Protein AF-A0A0R1XA40-F1 (afdb_monomer)

Radius of gyration: 18.4 Å; Cα contacts (8 Å, |Δi|>4): 60; chains: 1; bounding box: 41×27×56 Å

Structure (mmCIF, N/CA/C/O backbone):
data_AF-A0A0R1XA40-F1
#
_entry.id   AF-A0A0R1XA40-F1
#
loop_
_atom_site.group_PDB
_atom_site.id
_atom_site.type_symbol
_atom_site.label_atom_id
_atom_site.label_alt_id
_atom_site.label_comp_id
_atom_site.label_asym_id
_atom_site.label_entity_id
_atom_site.label_seq_id
_atom_site.pdbx_PDB_ins_code
_atom_site.Cartn_x
_atom_site.Cartn_y
_atom_site.Cartn_z
_atom_site.occupancy
_atom_site.B_iso_or_equiv
_atom_site.auth_seq_id
_atom_site.auth_comp_id
_atom_site.auth_asym_id
_atom_site.auth_atom_id
_atom_site.pdbx_PDB_model_num
ATOM 1 N N . MET A 1 1 ? -5.275 15.321 35.656 1.00 57.38 1 MET A N 1
ATOM 2 C CA . MET A 1 1 ? -5.232 15.036 34.206 1.00 57.38 1 MET A CA 1
ATOM 3 C C . MET A 1 1 ? -5.981 13.743 33.961 1.00 57.38 1 MET A C 1
ATOM 5 O O . MET A 1 1 ? -5.634 12.737 34.569 1.00 57.38 1 MET A O 1
ATOM 9 N N . THR A 1 2 ? -7.034 13.770 33.151 1.00 65.38 2 THR A N 1
ATOM 10 C CA . THR A 1 2 ? -7.761 12.564 32.736 1.00 65.38 2 THR A CA 1
ATOM 11 C C . THR A 1 2 ? -6.839 11.703 31.876 1.00 65.38 2 THR A C 1
ATOM 13 O O . THR A 1 2 ? -6.142 12.213 31.002 1.00 65.38 2 THR A O 1
ATOM 16 N N . ASN A 1 3 ? -6.787 10.401 32.148 1.00 91.50 3 ASN A N 1
ATOM 17 C CA . ASN A 1 3 ? -5.986 9.472 31.359 1.00 91.50 3 ASN A CA 1
ATOM 18 C C . ASN A 1 3 ? -6.720 9.216 30.032 1.00 91.50 3 ASN A C 1
ATOM 20 O O . ASN A 1 3 ? -7.709 8.487 30.019 1.00 91.50 3 ASN A O 1
ATOM 24 N N . ALA A 1 4 ? -6.248 9.829 28.943 1.00 95.56 4 ALA A N 1
ATOM 25 C CA . ALA A 1 4 ? -6.890 9.765 27.627 1.00 95.56 4 ALA A CA 1
ATOM 26 C C . ALA A 1 4 ? -7.118 8.325 27.130 1.00 95.56 4 ALA A C 1
ATOM 28 O O . ALA A 1 4 ? -8.125 8.060 26.480 1.00 95.56 4 ALA A O 1
ATOM 29 N N . ILE A 1 5 ? -6.239 7.383 27.494 1.00 95.88 5 ILE A N 1
ATOM 30 C CA . ILE A 1 5 ? -6.398 5.962 27.151 1.00 95.88 5 ILE A CA 1
ATOM 31 C C . ILE A 1 5 ? -7.603 5.370 27.883 1.00 95.88 5 ILE A C 1
ATOM 33 O O . ILE A 1 5 ? -8.429 4.719 27.255 1.00 95.88 5 ILE A O 1
ATOM 37 N N . LYS A 1 6 ? -7.752 5.640 29.187 1.00 96.19 6 LYS A N 1
ATOM 38 C CA . LYS A 1 6 ? -8.918 5.169 29.955 1.00 96.19 6 LYS A CA 1
ATOM 39 C C . LYS A 1 6 ? -10.223 5.754 29.416 1.00 96.19 6 LYS A C 1
ATOM 41 O O . LYS A 1 6 ? -11.216 5.043 29.334 1.00 96.19 6 LYS A O 1
ATOM 46 N N . THR A 1 7 ? -10.215 7.028 29.017 1.00 96.50 7 THR A N 1
ATOM 47 C CA . THR A 1 7 ? -11.375 7.662 28.375 1.00 96.50 7 THR A CA 1
ATOM 48 C C . THR A 1 7 ? -11.729 6.972 27.056 1.00 96.50 7 THR A C 1
ATOM 50 O O . THR A 1 7 ? -12.888 6.629 26.853 1.00 96.50 7 THR A O 1
ATOM 53 N N . ALA A 1 8 ? -10.744 6.704 26.193 1.00 95.75 8 ALA A N 1
ATOM 54 C CA . ALA A 1 8 ? -10.973 6.003 24.931 1.00 95.75 8 ALA A CA 1
ATOM 55 C C . ALA A 1 8 ? -11.480 4.567 25.143 1.00 95.75 8 ALA A C 1
ATOM 57 O O . ALA A 1 8 ? -12.388 4.137 24.444 1.00 95.75 8 ALA A O 1
ATOM 58 N N . GLN A 1 9 ? -10.944 3.842 26.131 1.00 95.88 9 GLN A N 1
ATOM 59 C CA . GLN A 1 9 ? -11.417 2.501 26.489 1.00 95.88 9 GLN A CA 1
ATOM 60 C C . GLN A 1 9 ? -12.886 2.507 26.913 1.00 95.88 9 GLN A C 1
ATOM 62 O O . GLN A 1 9 ? -13.638 1.646 26.473 1.00 95.88 9 GLN A O 1
ATOM 67 N N . GLN A 1 10 ? -13.300 3.487 27.720 1.00 97.06 10 GLN A N 1
ATOM 68 C CA . GLN A 1 10 ? -14.698 3.618 28.123 1.00 97.06 10 GLN A CA 1
ATOM 69 C C . GLN A 1 10 ? -15.598 3.916 26.917 1.00 97.06 10 GLN A C 1
ATOM 71 O O . GLN A 1 10 ? -16.624 3.271 26.745 1.00 97.06 10 GLN A O 1
ATOM 76 N N . TRP A 1 11 ? -15.187 4.833 26.034 1.00 96.81 11 TRP A N 1
ATOM 77 C CA . TRP A 1 11 ? -15.937 5.136 24.808 1.00 96.81 11 TRP A CA 1
ATOM 78 C C . TRP A 1 11 ? -16.059 3.932 23.871 1.00 96.81 11 TRP A C 1
ATOM 80 O O . TRP A 1 11 ? -17.108 3.740 23.268 1.00 96.81 11 TRP A O 1
ATOM 90 N N . LEU A 1 12 ? -15.010 3.112 23.764 1.00 95.50 12 LEU A N 1
ATOM 91 C CA . LEU A 1 12 ? -15.036 1.863 22.998 1.00 95.50 12 LEU A CA 1
ATOM 92 C C . LEU A 1 12 ? -15.869 0.764 23.672 1.00 95.50 12 LEU A C 1
ATOM 94 O O . LEU A 1 12 ? -16.326 -0.145 22.997 1.00 95.50 12 LEU A O 1
ATOM 98 N N . HIS A 1 13 ? -16.045 0.794 24.989 1.00 96.75 13 HIS A N 1
ATOM 99 C CA . HIS A 1 13 ? -16.882 -0.181 25.683 1.00 96.75 13 HIS A CA 1
ATOM 100 C C . HIS A 1 13 ? -18.373 0.172 25.579 1.00 96.75 13 HIS A C 1
ATOM 102 O O . HIS A 1 13 ? -19.201 -0.714 25.394 1.00 96.75 13 HIS A O 1
ATOM 108 N N . ASP A 1 14 ? -18.707 1.459 25.693 1.00 97.88 14 ASP A N 1
ATOM 109 C CA . ASP A 1 14 ? -20.094 1.918 25.843 1.00 97.88 14 ASP A CA 1
ATOM 110 C C . ASP A 1 14 ? -20.804 2.222 24.515 1.00 97.88 14 ASP A C 1
ATOM 112 O O . ASP A 1 14 ? -22.004 2.488 24.512 1.00 97.88 14 ASP A O 1
ATOM 116 N N . ALA A 1 15 ? -20.085 2.251 23.393 1.00 97.81 15 ALA A N 1
ATOM 117 C CA . ALA A 1 15 ? -20.671 2.595 22.104 1.00 97.81 15 ALA A CA 1
ATOM 118 C C . ALA A 1 15 ? -21.527 1.456 21.529 1.00 97.81 15 ALA A C 1
ATOM 120 O O . ALA A 1 15 ? -21.085 0.312 21.444 1.00 97.81 15 ALA A O 1
ATOM 121 N N . ASP A 1 16 ? -22.711 1.802 21.021 1.00 98.12 16 ASP A N 1
ATOM 122 C CA . ASP A 1 16 ? -23.593 0.857 20.322 1.00 98.12 16 ASP A CA 1
ATOM 123 C C . ASP A 1 16 ? -23.029 0.418 18.956 1.00 98.12 16 ASP A C 1
ATOM 125 O O . ASP A 1 16 ? -23.336 -0.667 18.461 1.00 98.12 16 ASP A O 1
ATOM 129 N N . ALA A 1 17 ? -22.227 1.279 18.317 1.00 96.50 17 ALA A N 1
ATOM 130 C CA . ALA A 1 17 ? -21.602 1.032 17.020 1.00 96.50 17 ALA A CA 1
ATOM 131 C C . ALA A 1 17 ? -20.382 1.941 16.787 1.00 96.50 17 ALA A C 1
ATOM 133 O O . ALA A 1 17 ? -20.277 3.027 17.361 1.00 96.50 17 ALA A O 1
ATOM 134 N N . PHE A 1 18 ? -19.501 1.533 15.865 1.00 93.75 18 PHE A N 1
ATOM 135 C CA . PHE A 1 18 ? -18.323 2.305 15.455 1.00 93.75 18 PHE A CA 1
ATOM 136 C C . PHE A 1 18 ? -18.357 2.670 13.971 1.00 93.75 18 PHE A C 1
ATOM 138 O O . PHE A 1 18 ? -18.589 1.818 13.116 1.00 93.75 18 PHE A O 1
ATOM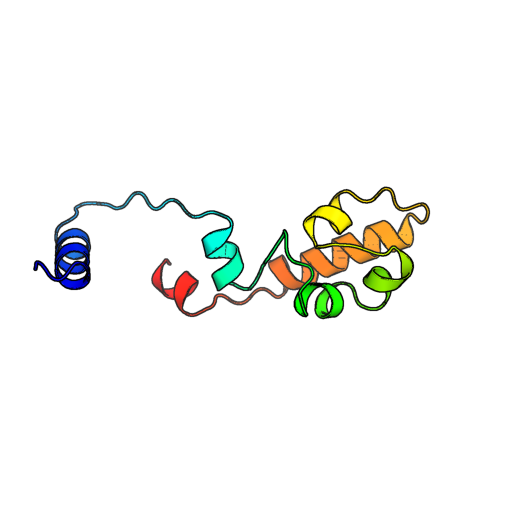 145 N N . LEU A 1 19 ? -18.028 3.928 13.664 1.00 94.88 19 LEU A N 1
ATOM 146 C CA . LEU A 1 19 ? -17.609 4.359 12.331 1.00 94.88 19 LEU A CA 1
ATOM 147 C C . LEU A 1 19 ? -16.106 4.632 12.371 1.00 94.88 19 LEU A C 1
ATOM 149 O O . LEU A 1 19 ? -15.667 5.645 12.914 1.00 94.88 19 LEU A O 1
ATOM 153 N N . ILE A 1 20 ? -15.320 3.722 11.802 1.00 91.81 20 ILE A N 1
ATOM 154 C CA . ILE A 1 20 ? -13.860 3.822 11.790 1.00 91.81 20 ILE A CA 1
ATOM 155 C C . ILE A 1 20 ? -13.413 4.314 10.417 1.00 91.81 20 ILE A C 1
ATOM 157 O O . ILE A 1 20 ? -13.738 3.715 9.393 1.00 91.81 20 ILE A O 1
ATOM 161 N N . THR A 1 21 ? -12.650 5.406 10.391 1.00 93.81 21 THR A N 1
ATOM 162 C CA . THR A 1 21 ? -12.010 5.905 9.174 1.00 93.81 21 THR A CA 1
ATOM 163 C C . THR A 1 21 ? -10.534 5.519 9.192 1.00 93.81 21 THR A C 1
ATOM 165 O O . THR A 1 21 ? -9.788 5.862 10.108 1.00 93.81 21 THR A O 1
ATOM 168 N N . ALA A 1 22 ? -10.103 4.776 8.176 1.00 92.50 22 ALA A N 1
ATOM 169 C CA . ALA A 1 22 ? -8.710 4.394 7.984 1.00 92.50 22 ALA A CA 1
ATOM 170 C C . ALA A 1 22 ? -8.182 5.043 6.702 1.00 92.50 22 ALA A C 1
ATOM 172 O O . ALA A 1 22 ? -8.880 5.136 5.694 1.00 92.50 22 ALA A O 1
ATOM 173 N N . SER A 1 23 ? -6.944 5.522 6.747 1.00 93.06 23 SER A N 1
ATOM 174 C CA . SER A 1 23 ? -6.279 6.167 5.613 1.00 93.06 23 SER A CA 1
ATOM 175 C C . SER A 1 23 ? -4.807 5.752 5.587 1.00 93.06 23 SER A C 1
ATOM 177 O O . SER A 1 23 ? -4.420 4.780 6.233 1.00 93.06 23 SER A O 1
ATOM 179 N N . ASN A 1 24 ? -3.959 6.489 4.876 1.00 92.69 24 ASN A N 1
ATOM 180 C CA . ASN A 1 24 ? -2.564 6.121 4.648 1.00 92.69 24 ASN A CA 1
ATOM 181 C C . ASN A 1 24 ? -1.755 5.892 5.942 1.00 92.69 24 ASN A C 1
ATOM 183 O O . ASN A 1 24 ? -0.842 5.079 5.944 1.00 92.69 24 ASN A O 1
ATOM 187 N N . GLY A 1 25 ? -2.102 6.545 7.058 1.00 94.00 25 GLY A N 1
ATOM 188 C CA . GLY A 1 25 ? -1.478 6.254 8.357 1.00 94.00 25 GLY A CA 1
ATOM 189 C C . GLY A 1 25 ? -1.660 4.795 8.803 1.00 94.00 25 GLY A C 1
ATOM 190 O O . GLY A 1 25 ? -0.721 4.189 9.307 1.00 94.00 25 GLY A O 1
ATOM 1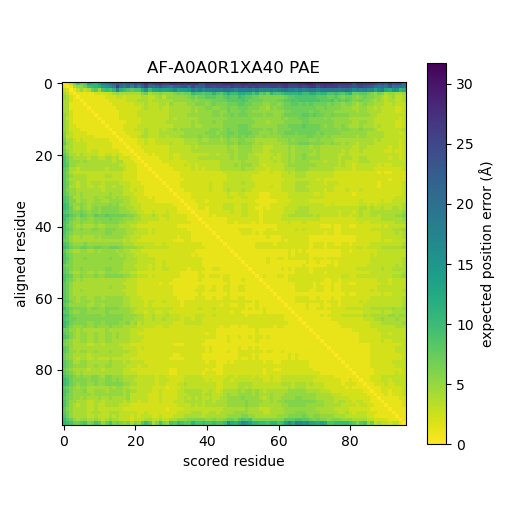91 N N . PHE A 1 26 ? -2.832 4.214 8.536 1.00 94.94 26 PHE A N 1
ATOM 192 C CA . PHE A 1 26 ? -3.123 2.806 8.808 1.00 94.94 26 PHE A CA 1
ATOM 193 C C . PHE A 1 26 ? -2.426 1.879 7.802 1.00 94.94 26 PHE A C 1
ATOM 195 O O . PHE A 1 26 ? -1.860 0.853 8.167 1.00 94.94 26 PHE A O 1
ATOM 202 N N . SER A 1 27 ? -2.375 2.272 6.526 1.00 94.31 27 SER A N 1
ATOM 203 C CA . SER A 1 27 ? -1.572 1.556 5.528 1.00 94.31 27 SER A CA 1
ATOM 204 C C . SER A 1 27 ? -0.095 1.498 5.928 1.00 94.31 27 SER A C 1
ATOM 206 O O . SER A 1 27 ? 0.524 0.448 5.797 1.00 94.31 27 SER A O 1
ATOM 208 N N . ILE A 1 28 ? 0.459 2.581 6.486 1.00 95.31 28 ILE A N 1
ATOM 209 C CA . ILE A 1 28 ? 1.847 2.631 6.967 1.00 95.31 28 ILE A CA 1
ATOM 210 C C . ILE A 1 28 ? 2.070 1.666 8.135 1.00 95.31 28 ILE A C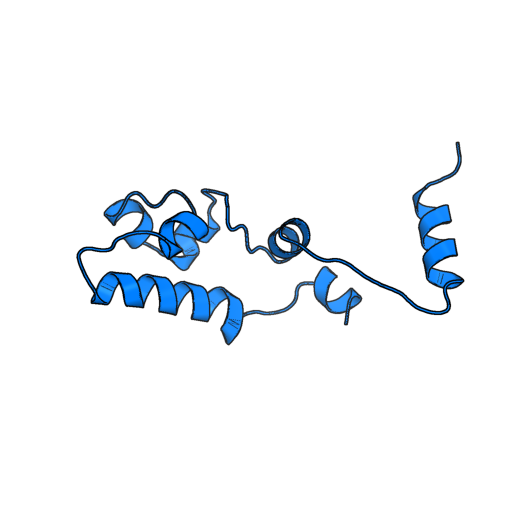 1
ATOM 212 O O . ILE A 1 28 ? 3.111 1.009 8.158 1.00 95.31 28 ILE A O 1
ATOM 216 N N . SER A 1 29 ? 1.121 1.528 9.069 1.00 93.94 29 SER A N 1
ATOM 217 C CA . SER A 1 29 ? 1.231 0.524 10.141 1.00 93.94 29 SER A CA 1
ATOM 218 C C . SER A 1 29 ? 1.168 -0.914 9.622 1.00 93.94 29 SER A C 1
ATOM 220 O O . SER A 1 29 ? 1.851 -1.776 10.162 1.00 93.94 29 SER A O 1
ATOM 222 N N . GLU A 1 30 ? 0.467 -1.149 8.511 1.00 93.81 30 GLU A N 1
ATOM 223 C CA . GLU A 1 30 ? 0.501 -2.414 7.756 1.00 93.81 30 GLU A CA 1
ATOM 224 C C . GLU A 1 30 ? 1.723 -2.500 6.810 1.00 93.81 30 GLU A C 1
ATOM 226 O O . GLU A 1 30 ? 1.913 -3.440 6.035 1.00 93.81 30 GLU A O 1
ATOM 231 N N . GLY A 1 31 ? 2.603 -1.499 6.869 1.00 92.94 31 GLY A N 1
ATOM 232 C CA . GLY A 1 31 ? 3.846 -1.426 6.126 1.00 92.94 31 GLY A CA 1
ATOM 233 C C . GLY A 1 31 ? 3.686 -1.127 4.631 1.00 92.94 31 GLY A C 1
ATOM 234 O O . GLY A 1 31 ? 4.575 -1.468 3.851 1.00 92.94 31 GLY A O 1
ATOM 235 N N . LEU A 1 32 ? 2.590 -0.514 4.206 1.00 95.25 32 LEU A N 1
ATOM 236 C CA . LEU A 1 32 ? 2.449 0.125 2.901 1.00 95.25 32 LEU A CA 1
ATOM 237 C C . LEU A 1 32 ? 2.632 1.637 3.064 1.00 95.25 32 LEU A C 1
ATOM 239 O O . LEU A 1 32 ? 1.722 2.339 3.498 1.00 95.25 32 LEU A O 1
ATOM 243 N N . ASN A 1 33 ? 3.806 2.149 2.687 1.00 96.06 33 ASN A N 1
ATOM 244 C CA . ASN A 1 33 ? 4.065 3.584 2.657 1.00 96.06 33 ASN A CA 1
ATOM 245 C C . ASN A 1 33 ? 4.153 4.084 1.213 1.00 96.06 33 ASN A C 1
ATOM 247 O O . ASN A 1 33 ? 5.153 3.896 0.526 1.00 96.06 33 ASN A O 1
ATOM 251 N N . LEU A 1 34 ? 3.091 4.741 0.752 1.00 96.31 34 LEU A N 1
ATOM 252 C CA . LEU A 1 34 ? 2.997 5.211 -0.630 1.00 96.31 34 LEU A CA 1
ATOM 253 C C . LEU A 1 34 ? 3.952 6.369 -0.954 1.00 96.31 34 LEU A C 1
ATOM 255 O O . LEU A 1 34 ? 4.310 6.551 -2.118 1.00 96.31 34 LEU A O 1
ATOM 259 N N . PHE A 1 35 ? 4.365 7.140 0.054 1.00 96.19 35 PHE A N 1
ATOM 260 C CA . PHE A 1 35 ? 5.041 8.427 -0.133 1.00 96.19 35 PHE A CA 1
ATOM 261 C C . PHE A 1 35 ? 6.526 8.408 0.242 1.00 96.19 35 PHE A C 1
ATOM 263 O O . PHE A 1 35 ? 7.255 9.325 -0.140 1.00 96.19 35 PHE A O 1
ATOM 270 N N . ALA A 1 36 ? 6.993 7.387 0.963 1.00 96.31 36 ALA A N 1
ATOM 271 C CA . ALA A 1 36 ? 8.381 7.306 1.401 1.00 96.31 36 ALA A CA 1
ATOM 272 C C . ALA A 1 36 ? 9.292 6.601 0.389 1.00 96.31 36 ALA A C 1
ATOM 274 O O . ALA A 1 36 ? 8.920 5.603 -0.228 1.00 96.31 36 ALA A O 1
ATOM 275 N N . SER A 1 37 ? 10.526 7.099 0.296 1.00 96.44 37 SER A N 1
ATOM 276 C CA . SER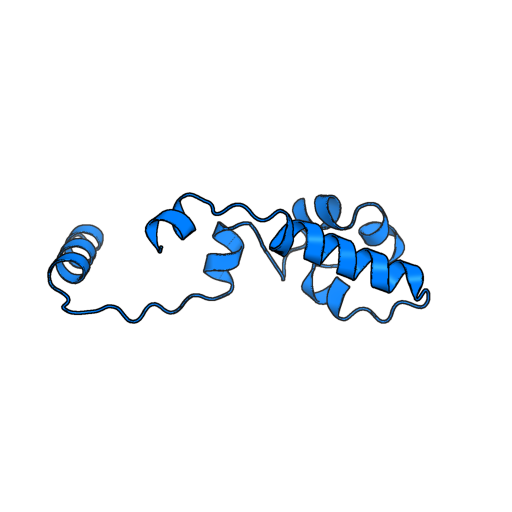 A 1 37 ? 11.658 6.347 -0.246 1.00 96.44 37 SER A CA 1
ATOM 277 C C . SER A 1 37 ? 12.240 5.487 0.872 1.00 96.44 37 SER A C 1
ATOM 279 O O . SER A 1 37 ? 13.210 5.861 1.531 1.00 96.44 37 SER A O 1
ATOM 281 N N . ASP A 1 38 ? 11.559 4.390 1.190 1.00 94.56 38 ASP A N 1
ATOM 282 C CA . ASP A 1 38 ? 11.951 3.500 2.277 1.00 94.56 38 ASP A CA 1
ATOM 283 C C . ASP A 1 38 ? 12.573 2.197 1.758 1.00 94.56 38 ASP A C 1
ATOM 285 O O . ASP A 1 38 ? 12.656 1.922 0.559 1.00 94.56 38 ASP A O 1
ATOM 289 N N . ARG A 1 39 ? 13.020 1.352 2.690 1.00 95.31 39 ARG A N 1
ATOM 290 C CA . ARG A 1 39 ? 13.580 0.042 2.347 1.00 95.31 39 ARG A CA 1
ATOM 291 C C . ARG A 1 39 ? 12.580 -0.831 1.581 1.00 95.31 39 ARG A C 1
ATOM 293 O O . ARG A 1 39 ? 13.008 -1.619 0.737 1.00 95.31 39 ARG A O 1
ATOM 300 N N . LYS A 1 40 ? 11.274 -0.702 1.854 1.00 95.06 40 LYS A N 1
ATOM 301 C CA . LYS A 1 40 ? 10.247 -1.513 1.195 1.00 95.06 40 LYS A CA 1
ATOM 302 C C . LYS A 1 40 ? 10.122 -1.175 -0.282 1.00 95.06 40 LYS A C 1
ATOM 304 O O . LYS A 1 40 ? 9.923 -2.100 -1.0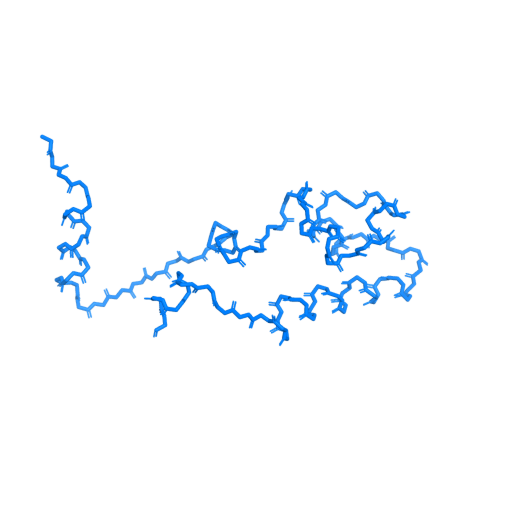63 1.00 95.06 40 LYS A O 1
ATOM 309 N N . LEU A 1 41 ? 10.337 0.077 -0.689 1.00 97.38 41 LEU A N 1
ATOM 310 C CA . LEU A 1 41 ? 10.396 0.445 -2.106 1.00 97.38 41 LEU A CA 1
ATOM 311 C C . LEU A 1 41 ? 11.381 -0.449 -2.880 1.00 97.38 41 LEU A C 1
ATOM 313 O O . LEU A 1 41 ? 11.006 -1.080 -3.870 1.00 97.38 41 LEU A O 1
ATOM 317 N N . THR A 1 42 ? 12.618 -0.565 -2.391 1.00 96.75 42 THR A N 1
ATOM 318 C CA . THR A 1 42 ? 13.653 -1.411 -3.007 1.00 96.75 42 THR A CA 1
ATOM 319 C C . THR A 1 42 ? 13.373 -2.899 -2.820 1.00 96.75 42 THR A C 1
ATOM 321 O O . THR A 1 42 ? 13.643 -3.679 -3.729 1.00 96.75 42 THR A O 1
ATOM 324 N N . THR A 1 43 ? 12.789 -3.321 -1.694 1.00 96.62 43 THR A N 1
ATOM 325 C CA . THR A 1 43 ? 12.362 -4.720 -1.506 1.00 96.62 43 THR A CA 1
ATOM 326 C C . THR A 1 43 ? 11.321 -5.143 -2.543 1.00 96.62 43 THR A C 1
ATOM 328 O O . THR A 1 43 ? 11.427 -6.232 -3.099 1.00 96.62 43 THR A O 1
ATOM 331 N N . VAL A 1 44 ? 10.344 -4.283 -2.836 1.00 97.69 44 VAL A N 1
ATOM 332 C CA . VAL A 1 44 ? 9.241 -4.591 -3.753 1.00 97.69 44 VAL A CA 1
ATOM 333 C C . VAL A 1 44 ? 9.675 -4.447 -5.208 1.00 97.69 44 VAL A C 1
ATOM 335 O O . VAL A 1 44 ? 9.422 -5.328 -6.026 1.00 97.69 44 VAL A O 1
ATOM 338 N N . LEU A 1 45 ? 10.339 -3.345 -5.562 1.00 98.12 45 LEU A N 1
ATOM 339 C CA . LEU A 1 45 ? 10.633 -3.014 -6.960 1.00 98.12 45 LEU A CA 1
ATOM 340 C C . LEU A 1 45 ? 12.034 -3.440 -7.414 1.00 98.12 45 LEU A C 1
ATOM 342 O O . LEU A 1 45 ? 12.273 -3.544 -8.621 1.00 98.12 45 LEU A O 1
ATOM 346 N N . GLY A 1 46 ? 12.939 -3.761 -6.491 1.00 97.88 46 GLY A N 1
ATOM 347 C CA . GLY A 1 46 ? 14.298 -4.207 -6.789 1.00 97.88 46 GLY A CA 1
ATOM 348 C C . GLY A 1 46 ? 15.074 -3.198 -7.636 1.00 97.88 46 GLY A C 1
ATOM 349 O O . GLY A 1 46 ? 15.007 -1.989 -7.424 1.00 97.88 46 GLY A O 1
ATOM 350 N N . ASN A 1 47 ? 15.773 -3.700 -8.654 1.00 97.88 47 ASN A N 1
ATOM 351 C CA . ASN A 1 47 ? 16.595 -2.893 -9.559 1.00 97.88 47 ASN A CA 1
ATOM 352 C C . ASN A 1 47 ? 15.818 -1.847 -10.384 1.00 97.88 47 ASN A C 1
ATOM 354 O O . ASN A 1 47 ? 16.433 -0.979 -10.998 1.00 97.88 47 ASN A O 1
ATOM 358 N N . LEU A 1 48 ? 14.480 -1.907 -10.415 1.00 98.25 48 LEU A N 1
ATOM 359 C CA . LEU A 1 48 ? 13.658 -0.908 -11.104 1.00 98.25 48 LEU A CA 1
ATOM 360 C C . LEU A 1 48 ? 13.696 0.453 -10.395 1.00 98.25 48 LEU A C 1
ATOM 362 O O . LEU A 1 48 ? 13.491 1.469 -11.056 1.00 98.25 48 LEU A O 1
ATOM 366 N N . VAL A 1 49 ? 13.984 0.481 -9.086 1.00 98.25 49 VAL A N 1
ATOM 367 C CA . VAL A 1 49 ? 14.109 1.729 -8.318 1.00 98.25 49 VAL 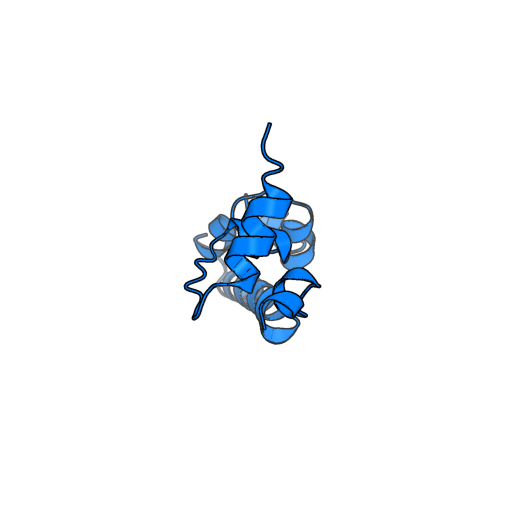A CA 1
ATOM 368 C C . VAL A 1 49 ? 15.264 2.565 -8.848 1.00 98.25 49 VAL A C 1
ATOM 370 O O . VAL A 1 49 ? 15.055 3.707 -9.241 1.00 98.25 49 VAL A O 1
ATOM 373 N N . GLU A 1 50 ? 16.458 1.979 -8.928 1.00 97.88 50 GLU A N 1
ATOM 374 C CA . GLU A 1 50 ? 17.658 2.658 -9.422 1.00 97.88 50 GLU A CA 1
ATOM 375 C C . GLU A 1 50 ? 17.553 2.961 -10.921 1.00 97.88 50 GLU A C 1
ATOM 377 O O . GLU A 1 50 ? 17.812 4.085 -11.344 1.00 97.88 50 GLU A O 1
ATOM 382 N N . LYS A 1 51 ? 17.070 1.997 -11.722 1.00 98.38 51 LYS A N 1
ATOM 383 C CA . LYS A 1 51 ? 16.939 2.142 -13.182 1.00 98.38 51 LYS A CA 1
ATOM 384 C C . LYS A 1 51 ? 16.128 3.372 -13.603 1.00 98.38 51 LYS A C 1
ATOM 386 O O . LYS A 1 51 ? 16.440 3.985 -14.620 1.00 98.38 51 LYS A O 1
ATOM 391 N N . TYR A 1 52 ? 15.071 3.693 -12.859 1.00 98.25 52 TYR A N 1
ATOM 392 C CA . TYR A 1 52 ? 14.156 4.793 -13.178 1.00 98.25 52 TYR A CA 1
ATOM 393 C C . TYR A 1 52 ? 14.204 5.939 -12.163 1.00 98.25 52 TYR A C 1
ATOM 395 O O . TYR A 1 52 ? 13.405 6.868 -12.272 1.00 98.25 52 TYR A O 1
ATOM 403 N N . ASN A 1 53 ? 15.126 5.882 -11.195 1.00 97.56 53 ASN A N 1
ATOM 404 C CA . ASN A 1 53 ? 15.226 6.818 -10.075 1.00 97.56 53 ASN A CA 1
ATOM 405 C C . ASN A 1 53 ? 13.866 7.045 -9.377 1.00 97.56 53 ASN A C 1
ATOM 407 O O . ASN A 1 53 ? 13.408 8.177 -9.209 1.00 97.56 53 ASN A O 1
ATOM 411 N N . LEU A 1 54 ? 13.174 5.948 -9.044 1.00 98.19 54 LEU A N 1
ATOM 412 C CA . LEU A 1 54 ? 11.815 5.992 -8.498 1.00 98.19 54 LEU A CA 1
ATOM 413 C C . LEU A 1 54 ? 11.836 6.535 -7.059 1.00 98.19 54 LEU A C 1
ATOM 415 O O . LEU A 1 54 ? 12.518 5.956 -6.216 1.00 98.19 54 LEU A O 1
ATOM 419 N N . PRO A 1 55 ? 11.076 7.601 -6.743 1.00 96.94 55 PRO A N 1
ATOM 420 C CA . PRO A 1 55 ? 11.174 8.262 -5.442 1.00 96.94 55 PRO A CA 1
ATOM 421 C C . PRO A 1 55 ? 10.354 7.584 -4.334 1.00 96.94 55 PRO A C 1
ATOM 423 O O . PRO A 1 55 ? 10.665 7.755 -3.163 1.00 96.94 55 PRO A O 1
ATOM 426 N N . ASN A 1 56 ? 9.281 6.868 -4.681 1.00 98.06 56 ASN A N 1
ATOM 427 C CA . ASN A 1 56 ? 8.379 6.140 -3.777 1.00 98.06 56 ASN A CA 1
ATOM 428 C C . ASN A 1 56 ? 7.395 5.291 -4.607 1.00 98.06 56 ASN A C 1
ATOM 430 O O . ASN A 1 56 ? 7.417 5.331 -5.843 1.00 98.06 56 ASN A O 1
ATOM 434 N N . LEU A 1 57 ? 6.528 4.516 -3.945 1.00 97.69 57 LEU A N 1
ATOM 435 C CA . LEU A 1 57 ? 5.558 3.649 -4.625 1.00 97.69 57 LEU A CA 1
ATOM 436 C C . LEU A 1 57 ? 4.532 4.447 -5.440 1.00 97.69 57 LEU A C 1
ATOM 438 O O . LEU A 1 57 ? 4.204 4.048 -6.556 1.00 97.69 57 LEU A O 1
ATOM 442 N N . LEU A 1 58 ? 4.056 5.589 -4.932 1.00 97.31 58 LEU A N 1
ATOM 443 C CA . LEU A 1 58 ? 3.116 6.434 -5.672 1.00 97.31 58 LEU A CA 1
ATOM 444 C C . LEU A 1 58 ? 3.750 7.003 -6.949 1.00 97.31 58 LEU A C 1
ATOM 446 O O . LEU A 1 58 ? 3.118 7.025 -8.005 1.00 97.31 58 LEU A O 1
ATOM 450 N N . GLY A 1 59 ? 5.009 7.427 -6.869 1.00 97.94 59 GLY A N 1
ATOM 451 C CA . GLY A 1 59 ? 5.798 7.884 -8.004 1.00 97.94 59 GLY A CA 1
ATOM 452 C C . GLY A 1 59 ? 6.022 6.767 -9.016 1.00 97.94 59 GLY A C 1
ATOM 453 O O . GLY A 1 59 ? 5.842 6.993 -10.206 1.00 97.94 59 GLY A O 1
ATOM 454 N N . ALA A 1 60 ? 6.320 5.549 -8.556 1.00 98.12 60 ALA A N 1
ATOM 455 C CA . ALA A 1 60 ? 6.431 4.375 -9.418 1.00 98.12 60 ALA A CA 1
ATOM 456 C C . ALA A 1 60 ? 5.122 4.070 -10.166 1.00 98.12 60 ALA A C 1
ATOM 458 O O . ALA A 1 60 ? 5.139 3.805 -11.363 1.00 98.12 60 ALA A O 1
ATOM 459 N N . LEU A 1 61 ? 3.968 4.169 -9.502 1.00 97.62 61 LEU A N 1
ATOM 460 C CA . LEU A 1 61 ? 2.670 3.929 -10.141 1.00 97.62 61 LEU A CA 1
ATOM 461 C C . LEU A 1 61 ? 2.344 4.951 -11.245 1.00 97.62 61 LEU A C 1
ATOM 463 O O . LEU A 1 61 ? 1.763 4.578 -12.267 1.00 97.62 61 LEU A O 1
ATOM 467 N N . ASN A 1 62 ? 2.762 6.206 -11.058 1.00 97.56 62 ASN A N 1
ATOM 468 C CA . ASN A 1 62 ? 2.520 7.321 -11.981 1.00 97.56 62 ASN A CA 1
ATOM 469 C C . ASN A 1 62 ? 3.663 7.568 -12.983 1.00 97.56 62 ASN A C 1
ATOM 471 O O . ASN A 1 62 ? 3.597 8.507 -13.779 1.00 97.56 62 ASN A O 1
ATOM 475 N N . TYR A 1 63 ? 4.726 6.763 -12.954 1.00 98.25 63 TYR A N 1
ATOM 476 C CA . TYR A 1 63 ? 5.878 6.971 -13.822 1.00 98.25 63 TYR A CA 1
ATOM 477 C C . TYR A 1 63 ? 5.555 6.605 -15.281 1.00 98.25 63 TYR A C 1
ATOM 479 O O . TYR A 1 63 ? 4.961 5.567 -15.584 1.00 98.25 63 TYR A O 1
ATOM 487 N N . HIS A 1 64 ? 6.003 7.447 -16.213 1.00 97.94 64 HIS A N 1
ATOM 488 C CA . HIS A 1 64 ? 5.841 7.232 -17.651 1.00 97.94 64 HIS A CA 1
ATOM 489 C C . HIS A 1 64 ? 6.951 6.316 -18.178 1.00 97.94 64 HIS A C 1
ATOM 491 O O . HIS A 1 64 ? 7.949 6.768 -18.737 1.00 97.94 64 HIS A O 1
ATOM 497 N N . TYR A 1 65 ? 6.799 5.008 -17.968 1.00 98.25 65 TYR A N 1
ATOM 498 C CA . TYR A 1 65 ? 7.810 4.033 -18.373 1.00 98.25 65 TYR A CA 1
ATOM 499 C C . TYR A 1 65 ? 7.962 3.965 -19.902 1.00 98.25 65 TYR A C 1
ATOM 501 O O . TYR A 1 65 ? 6.987 3.654 -20.590 1.00 98.25 65 TYR A O 1
ATOM 509 N N . PRO A 1 66 ? 9.182 4.141 -20.446 1.00 97.88 66 PRO A N 1
ATOM 510 C CA . PRO A 1 66 ? 9.433 3.966 -21.878 1.00 97.88 66 PRO A CA 1
ATOM 511 C C . PRO A 1 66 ? 9.366 2.492 -22.305 1.00 97.88 66 PRO A C 1
ATOM 513 O O . PRO A 1 66 ? 9.150 2.186 -23.473 1.00 97.88 66 PRO A O 1
ATOM 516 N N . ASN A 1 67 ? 9.552 1.564 -21.361 1.00 98.31 67 ASN A N 1
ATOM 517 C CA . ASN A 1 67 ? 9.461 0.130 -21.591 1.00 98.31 67 ASN A CA 1
ATOM 518 C C . ASN A 1 67 ? 8.175 -0.423 -20.953 1.00 98.31 67 ASN A C 1
ATOM 520 O O . ASN A 1 67 ? 8.004 -0.385 -19.734 1.00 98.31 67 ASN A O 1
ATOM 524 N N . VAL A 1 68 ? 7.285 -0.968 -21.786 1.00 98.19 68 VAL A N 1
ATOM 525 C CA . VAL A 1 68 ? 5.982 -1.507 -21.355 1.00 98.19 68 VAL A CA 1
ATOM 526 C C . VAL A 1 68 ? 6.132 -2.723 -20.439 1.00 98.19 68 VAL A C 1
ATOM 528 O O . VAL A 1 68 ? 5.357 -2.877 -19.497 1.00 98.19 68 VAL A O 1
ATOM 531 N N . LEU A 1 69 ? 7.135 -3.572 -20.670 1.00 98.50 69 LEU A N 1
ATOM 532 C CA . LEU A 1 69 ? 7.386 -4.728 -19.814 1.00 98.50 69 LEU A CA 1
ATOM 533 C C . LEU A 1 69 ? 7.802 -4.286 -18.407 1.00 98.50 69 LEU A C 1
ATOM 535 O O . LEU A 1 69 ? 7.303 -4.832 -17.428 1.00 98.50 69 LEU A O 1
ATOM 539 N N . ASP A 1 70 ? 8.657 -3.272 -18.281 1.00 98.62 70 ASP A N 1
ATOM 540 C CA . ASP A 1 70 ? 9.058 -2.764 -16.966 1.00 98.62 70 ASP A CA 1
ATOM 541 C C . ASP A 1 70 ? 7.899 -2.089 -16.223 1.00 98.62 70 ASP A C 1
ATOM 543 O O . ASP A 1 70 ? 7.754 -2.318 -15.022 1.00 98.62 70 ASP A O 1
ATOM 547 N N . LYS A 1 71 ? 7.009 -1.372 -16.926 1.00 98.62 71 LYS A N 1
ATOM 548 C CA . LYS A 1 71 ? 5.746 -0.876 -16.348 1.00 98.62 71 LYS A CA 1
ATOM 549 C C . LYS A 1 71 ? 4.944 -2.008 -15.708 1.00 98.62 71 LYS A C 1
ATOM 551 O O . LYS A 1 71 ? 4.567 -1.933 -14.540 1.00 98.62 71 LYS A O 1
ATOM 556 N N . TRP A 1 72 ? 4.715 -3.082 -16.463 1.00 98.62 72 TRP A N 1
ATOM 557 C CA . TRP A 1 72 ? 3.970 -4.235 -15.965 1.00 98.62 72 TRP A CA 1
ATOM 558 C C . TRP A 1 72 ? 4.693 -4.959 -14.834 1.00 98.62 72 TRP A C 1
ATOM 560 O O . TRP A 1 72 ? 4.039 -5.402 -13.896 1.00 98.62 72 TRP A O 1
ATOM 570 N N . ARG A 1 73 ? 6.029 -5.030 -14.856 1.00 98.56 73 ARG A N 1
ATOM 571 C CA . ARG A 1 73 ? 6.811 -5.595 -13.745 1.00 98.56 73 ARG A CA 1
ATOM 572 C C . ARG A 1 73 ? 6.637 -4.792 -12.461 1.00 98.56 73 ARG A C 1
ATOM 574 O O . ARG A 1 73 ? 6.512 -5.405 -11.406 1.00 98.56 73 ARG A O 1
ATOM 581 N N . VAL A 1 74 ? 6.607 -3.460 -12.534 1.00 98.56 74 VAL A N 1
ATOM 582 C CA . VAL A 1 74 ? 6.320 -2.604 -11.370 1.00 98.56 74 VAL A CA 1
ATOM 583 C C . VAL A 1 74 ? 4.931 -2.909 -10.819 1.00 98.56 74 VAL A C 1
ATOM 585 O O . VAL A 1 74 ? 4.799 -3.210 -9.635 1.00 98.56 74 VAL A O 1
ATOM 588 N N . TYR A 1 75 ? 3.908 -2.902 -11.674 1.00 98.44 75 TYR A N 1
ATOM 589 C CA . TYR A 1 75 ? 2.525 -3.126 -11.245 1.00 98.44 75 TYR A CA 1
ATOM 590 C C . TYR A 1 75 ? 2.317 -4.523 -10.665 1.00 98.44 75 TYR A C 1
ATOM 592 O O . TYR A 1 75 ? 1.747 -4.655 -9.585 1.00 98.44 75 TYR A O 1
ATOM 600 N N . ALA A 1 76 ? 2.839 -5.553 -11.334 1.00 98.31 76 ALA A N 1
ATOM 601 C CA . ALA A 1 76 ? 2.753 -6.929 -10.869 1.00 98.31 76 ALA A CA 1
ATOM 602 C C . ALA A 1 76 ? 3.447 -7.111 -9.514 1.00 98.31 76 ALA A C 1
ATOM 604 O O . ALA A 1 76 ? 2.875 -7.730 -8.629 1.00 98.31 76 ALA A O 1
ATOM 605 N N . ARG A 1 77 ? 4.638 -6.531 -9.309 1.00 98.25 77 ARG A N 1
ATOM 606 C CA . ARG A 1 77 ? 5.364 -6.632 -8.030 1.00 98.25 77 ARG A CA 1
ATOM 607 C C . ARG A 1 77 ? 4.637 -5.943 -6.879 1.00 98.25 77 ARG A C 1
ATOM 609 O O . ARG A 1 77 ? 4.582 -6.494 -5.785 1.00 98.25 77 ARG A O 1
ATOM 616 N N . ILE A 1 78 ? 4.066 -4.761 -7.120 1.00 97.81 78 ILE A N 1
ATOM 617 C CA . ILE A 1 78 ? 3.262 -4.052 -6.112 1.00 97.81 78 ILE A 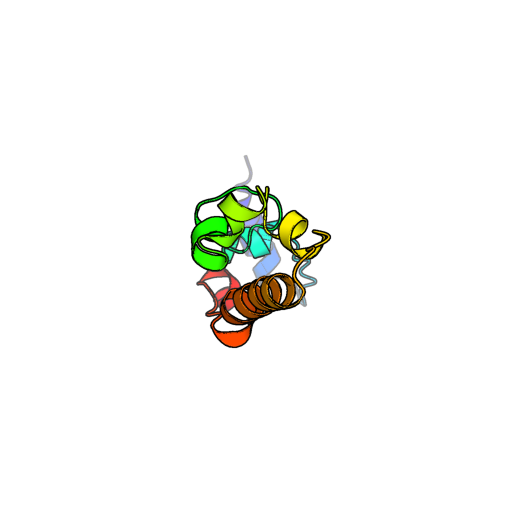CA 1
ATOM 618 C C . ILE A 1 78 ? 2.005 -4.860 -5.779 1.00 97.81 78 ILE A C 1
ATOM 620 O O . ILE A 1 78 ? 1.699 -5.051 -4.603 1.00 97.81 78 ILE A O 1
ATOM 624 N N . ALA A 1 79 ? 1.298 -5.357 -6.798 1.00 97.62 79 ALA A N 1
ATOM 625 C CA . ALA A 1 79 ? 0.100 -6.164 -6.609 1.00 97.62 79 ALA A CA 1
ATOM 626 C C . ALA A 1 79 ? 0.409 -7.456 -5.839 1.00 97.62 79 ALA A C 1
ATOM 628 O O . ALA A 1 79 ? -0.263 -7.760 -4.856 1.00 97.62 79 ALA A O 1
ATOM 629 N N . GLU A 1 80 ? 1.465 -8.165 -6.234 1.00 97.56 80 GLU A N 1
ATOM 630 C CA . GLU A 1 80 ? 1.922 -9.393 -5.588 1.00 97.56 80 GLU A CA 1
ATOM 631 C C . GLU A 1 80 ? 2.235 -9.169 -4.110 1.00 97.56 80 GLU A C 1
ATOM 633 O O . GLU A 1 80 ? 1.749 -9.904 -3.258 1.00 97.56 80 GLU A O 1
ATOM 638 N N . TYR A 1 81 ? 3.002 -8.128 -3.786 1.00 96.88 81 TYR A N 1
ATOM 639 C CA . TYR A 1 81 ? 3.439 -7.892 -2.413 1.00 96.88 81 TYR A CA 1
ATOM 640 C C . TYR A 1 81 ? 2.306 -7.401 -1.501 1.00 96.88 81 TYR A C 1
ATOM 642 O O . TYR A 1 81 ? 2.199 -7.838 -0.360 1.00 96.88 81 TYR A O 1
ATOM 650 N N . TYR A 1 82 ? 1.472 -6.475 -1.983 1.00 96.06 82 TYR A N 1
ATOM 651 C CA . TYR A 1 82 ? 0.499 -5.770 -1.140 1.00 96.06 82 TYR A CA 1
ATOM 652 C C . TYR A 1 82 ? -0.944 -6.264 -1.266 1.00 96.06 82 TYR A C 1
ATOM 654 O O . TYR A 1 82 ? -1.787 -5.813 -0.497 1.00 96.06 82 TYR A O 1
ATOM 662 N N . ASN A 1 83 ? -1.250 -7.162 -2.207 1.00 94.44 83 ASN A N 1
ATOM 663 C CA . ASN A 1 83 ? -2.599 -7.714 -2.370 1.00 94.44 83 ASN A CA 1
ATOM 664 C C . ASN A 1 83 ? -2.579 -9.239 -2.268 1.00 94.44 83 ASN A C 1
ATOM 666 O O . ASN A 1 83 ? -3.256 -9.795 -1.409 1.00 94.44 83 ASN A O 1
ATOM 670 N N . TYR A 1 84 ? -1.793 -9.915 -3.111 1.00 96.06 84 TYR A N 1
ATOM 671 C CA . TYR A 1 84 ? -1.838 -11.380 -3.198 1.00 96.06 84 TYR A CA 1
ATOM 672 C C . TYR A 1 84 ? -1.068 -12.082 -2.071 1.00 96.06 84 TYR A C 1
ATOM 674 O O . TYR A 1 84 ? -1.544 -13.088 -1.557 1.00 96.06 84 TYR A O 1
ATOM 682 N N . ASN A 1 85 ? 0.064 -11.523 -1.631 1.00 95.38 85 ASN A N 1
ATOM 683 C CA . ASN A 1 85 ? 0.851 -12.020 -0.495 1.00 95.38 85 ASN A CA 1
ATOM 684 C C . ASN A 1 85 ? 0.781 -11.089 0.723 1.00 95.38 85 ASN A C 1
ATOM 686 O O . ASN A 1 85 ? 1.732 -10.996 1.503 1.00 95.38 85 ASN A O 1
ATOM 690 N N . TYR A 1 86 ? -0.331 -10.373 0.881 1.00 94.06 86 TYR A N 1
ATOM 691 C CA . TYR A 1 86 ? -0.563 -9.572 2.074 1.00 94.06 86 TYR A CA 1
ATOM 692 C C . TYR A 1 86 ? -1.062 -10.449 3.224 1.00 94.06 86 TYR A C 1
ATOM 694 O O . TYR A 1 86 ? -2.034 -11.191 3.087 1.00 94.06 86 TYR A O 1
ATOM 702 N N . TYR A 1 87 ? -0.414 -10.301 4.377 1.00 93.12 87 TYR A N 1
ATOM 703 C CA . TYR A 1 87 ? -0.839 -10.886 5.641 1.00 93.12 87 TYR A CA 1
ATOM 704 C C . TYR A 1 87 ? -1.129 -9.743 6.618 1.00 93.12 87 TYR A C 1
ATOM 706 O O . TYR A 1 87 ? -0.258 -8.882 6.783 1.00 93.12 87 TYR A O 1
ATOM 714 N N . PRO A 1 88 ? -2.321 -9.711 7.239 1.00 93.69 88 PRO A N 1
ATOM 715 C CA . PRO A 1 88 ? -2.660 -8.709 8.241 1.00 93.69 88 PRO A CA 1
ATOM 716 C C . PRO A 1 88 ? -1.630 -8.672 9.363 1.00 93.69 88 PRO A C 1
ATOM 718 O O . PRO A 1 88 ? -1.190 -9.720 9.839 1.00 93.69 88 PRO A O 1
ATOM 721 N N . ALA A 1 89 ? -1.247 -7.472 9.793 1.00 93.38 89 ALA A N 1
ATOM 722 C CA . ALA A 1 89 ? -0.556 -7.334 11.062 1.00 93.38 89 ALA A CA 1
ATOM 723 C C . ALA A 1 89 ? -1.567 -7.338 12.220 1.00 93.38 89 ALA A C 1
ATOM 725 O O . ALA A 1 89 ? -2.780 -7.231 12.027 1.00 93.38 89 ALA A O 1
ATOM 726 N N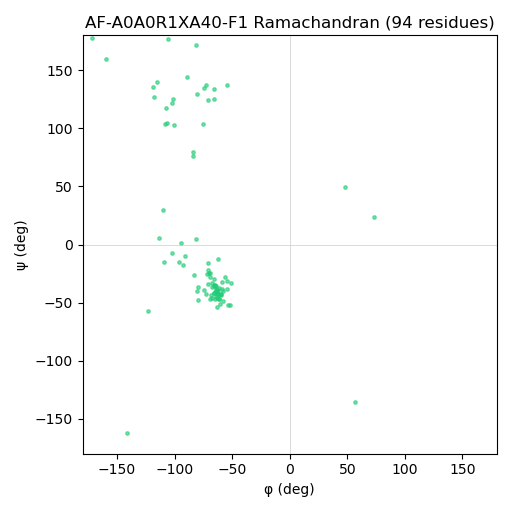 . GLU A 1 90 ? -1.045 -7.391 13.448 1.00 94.44 90 GLU A N 1
ATOM 727 C CA . GLU A 1 90 ? -1.843 -7.399 14.683 1.00 94.44 90 GLU A CA 1
ATOM 728 C C . GLU A 1 90 ? -2.884 -6.267 14.727 1.00 94.44 90 GLU A C 1
ATOM 730 O O . GLU A 1 90 ? -3.968 -6.434 15.283 1.00 94.44 90 GLU A O 1
ATOM 735 N N . LEU A 1 91 ? -2.570 -5.106 14.143 1.00 92.38 91 LEU A N 1
ATOM 736 C CA . LEU A 1 91 ? -3.481 -3.970 14.128 1.00 92.38 91 LEU A CA 1
ATOM 737 C C . LEU A 1 91 ? -4.704 -4.220 13.235 1.00 92.38 91 LEU A C 1
ATOM 739 O O . LEU A 1 91 ? -5.824 -3.967 13.675 1.00 92.38 91 LEU A O 1
ATOM 743 N N . MET A 1 92 ? -4.508 -4.718 12.011 1.00 94.44 92 MET A N 1
ATOM 744 C CA . MET A 1 92 ? -5.617 -5.085 11.131 1.00 94.44 92 MET A CA 1
ATOM 745 C C . MET A 1 92 ? -6.420 -6.263 11.685 1.00 94.44 92 MET A C 1
ATOM 747 O O . MET A 1 92 ? -7.642 -6.25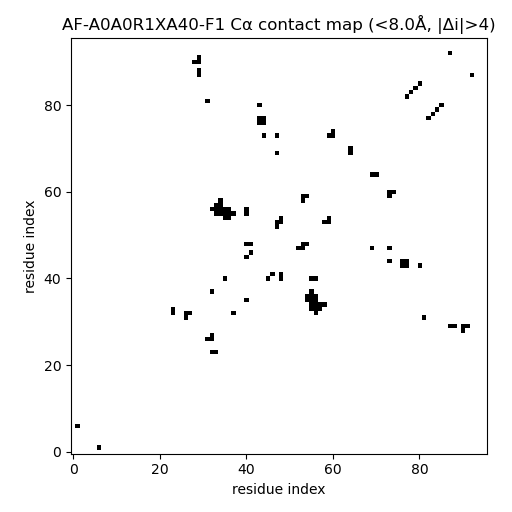4 11.573 1.00 94.44 92 MET A O 1
ATOM 751 N N . ASP A 1 93 ? -5.774 -7.232 12.335 1.00 94.31 93 ASP A N 1
ATOM 752 C CA . ASP A 1 93 ? -6.486 -8.342 12.979 1.00 94.31 93 ASP A CA 1
ATOM 753 C C . ASP A 1 93 ? -7.385 -7.877 14.128 1.00 94.31 93 ASP A C 1
ATOM 755 O O . ASP A 1 93 ? -8.483 -8.393 14.281 1.00 94.31 93 ASP A O 1
ATOM 759 N N . LYS A 1 94 ? -6.978 -6.860 14.898 1.00 91.25 94 LYS A N 1
ATOM 760 C CA . LYS A 1 94 ? -7.830 -6.262 15.944 1.00 91.25 94 LYS A CA 1
ATOM 761 C C . LYS A 1 94 ? -9.002 -5.443 15.400 1.00 91.25 94 LYS A C 1
ATOM 763 O O . LYS A 1 94 ? -9.892 -5.094 16.172 1.00 91.25 94 LYS A O 1
ATOM 768 N N . LEU A 1 95 ? -8.966 -5.075 14.120 1.00 89.12 95 LEU A N 1
ATOM 769 C CA . LEU A 1 95 ? -10.019 -4.306 13.458 1.00 89.12 95 LEU A CA 1
ATOM 770 C C . LEU A 1 95 ? -11.063 -5.203 12.767 1.00 89.12 95 LEU A C 1
ATOM 772 O O . LEU A 1 95 ? -12.137 -4.712 12.422 1.00 89.12 95 LEU A O 1
ATOM 776 N N . ARG A 1 96 ? -10.732 -6.477 12.530 1.00 82.69 96 ARG A N 1
ATOM 777 C CA . ARG A 1 96 ? -11.603 -7.490 11.916 1.00 82.69 96 ARG A CA 1
ATOM 778 C C . ARG A 1 96 ? -12.511 -8.147 12.947 1.00 82.69 96 ARG A C 1
ATOM 780 O O . ARG A 1 96 ? -13.650 -8.471 12.548 1.00 82.69 96 ARG A O 1
#

Solvent-accessible surface area (backbone atoms only — not comparable to full-atom values): 5944 Å² total; per-residue (Å²): 131,84,58,65,65,62,53,51,52,49,54,69,67,73,50,96,71,84,88,85,88,80,54,67,74,54,37,38,75,67,68,48,56,51,78,45,76,47,74,61,47,45,69,56,47,40,73,55,31,70,78,66,66,48,60,18,50,52,50,52,74,69,50,88,58,93,46,68,67,60,46,49,51,50,53,50,34,50,44,42,53,69,60,75,64,54,73,80,43,76,69,56,58,74,72,107

Secondary structure (DSSP, 8-state):
---HHHHHHHHHHH-S-------HHHHHHTT--SS---HHHHHHHTTHHHHHT--SHHHHHH---SSHHHHHHHHHHHHIIIIIT----HHHHTT-

Organism: NCBI:txid1423782

Mean predicted aligned error: 3.64 Å

Sequence (96 aa):
MTNAIKTAQQWLHDADAFLITASNGFSISEGLNLFASDRKLTTVLGNLVEKYNLPNLLGALNYHYPNVLDKWRVYARIAEYYNYNYYPAELMDKLR

pLDDT: mean 95.31, std 5.56, range [57.38, 98.62]

Foldseek 3Di:
DDDVVVVVVVCVVPDPDDDDDDDQVVVVVLVDHQQAPDPVQCVQLPPLCVVQVQGGLVSLQPDPDPDPVSNVSSVVSCCCVPPVPRDDDPVVVVVD